Protein AF-A0A8T4X9K5-F1 (afdb_monomer_lite)

Secondary structure (DSSP, 8-state):
-EEETT-EEEEE-TTT--EEEEEEEEEEEEEEEEEETTEEEEEEEEEEEEEEPP-EETTEE-TTTTSEEEEEEES--EEE-

Structure (mmCIF, N/CA/C/O backbone):
data_AF-A0A8T4X9K5-F1
#
_entry.id   AF-A0A8T4X9K5-F1
#
loop_
_atom_site.group_PDB
_atom_site.id
_atom_site.type_symbol
_atom_site.label_atom_id
_atom_site.label_alt_id
_atom_site.label_comp_id
_atom_site.label_asym_id
_atom_site.label_entity_id
_atom_site.label_seq_id
_atom_site.pdbx_PDB_ins_code
_atom_site.Cartn_x
_atom_si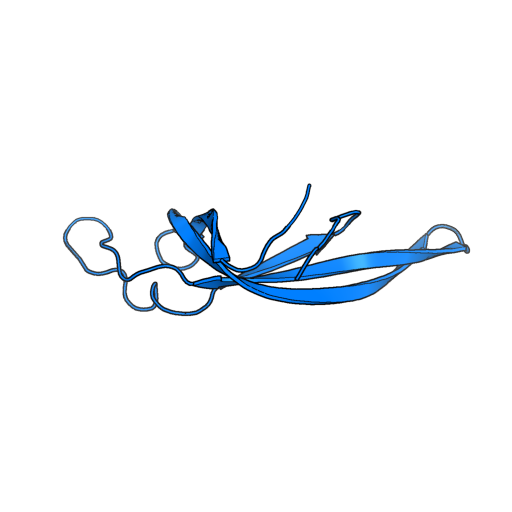te.Cartn_y
_atom_site.Cartn_z
_atom_site.occupancy
_atom_site.B_iso_or_equiv
_atom_site.auth_seq_id
_atom_site.auth_comp_id
_atom_site.auth_asym_id
_atom_site.auth_atom_id
_atom_site.pdbx_PDB_model_num
ATOM 1 N N . MET A 1 1 ? -1.655 -7.268 -13.747 1.00 55.06 1 MET A N 1
ATOM 2 C CA . MET A 1 1 ? -2.649 -6.671 -12.819 1.00 55.06 1 MET A CA 1
ATOM 3 C C . MET A 1 1 ? -2.797 -5.199 -13.171 1.00 55.06 1 MET A C 1
ATOM 5 O O . MET A 1 1 ? -1.770 -4.537 -13.219 1.00 55.06 1 MET A O 1
ATOM 9 N N . ILE A 1 2 ? -4.014 -4.718 -13.458 1.00 63.59 2 ILE A N 1
ATOM 10 C CA . ILE A 1 2 ? -4.253 -3.299 -13.778 1.00 63.59 2 ILE A CA 1
ATOM 11 C C . ILE A 1 2 ? -4.476 -2.526 -12.477 1.00 63.59 2 ILE A C 1
ATOM 13 O O . ILE A 1 2 ? -5.357 -2.889 -11.694 1.00 63.59 2 ILE A O 1
ATOM 17 N N . ILE A 1 3 ? -3.664 -1.501 -12.230 1.00 67.94 3 ILE A N 1
ATOM 18 C CA . ILE A 1 3 ? -3.796 -0.614 -11.069 1.00 67.94 3 ILE A CA 1
ATOM 19 C C . ILE A 1 3 ? -4.504 0.658 -11.519 1.00 67.94 3 ILE A C 1
ATOM 21 O O . ILE A 1 3 ? -3.990 1.323 -12.410 1.00 67.94 3 ILE A O 1
ATOM 25 N N . LYS A 1 4 ? -5.639 0.996 -10.890 1.00 74.00 4 LYS A N 1
ATOM 26 C CA . LYS A 1 4 ? -6.426 2.203 -11.203 1.00 74.00 4 LYS A CA 1
ATOM 27 C C . LYS A 1 4 ? -6.540 3.134 -10.002 1.00 74.00 4 LYS A C 1
ATOM 29 O O . LYS A 1 4 ? -6.741 2.682 -8.870 1.00 74.00 4 LYS A O 1
ATOM 34 N N . LYS A 1 5 ? -6.469 4.448 -10.231 1.00 78.19 5 LYS A N 1
ATOM 35 C CA . LYS A 1 5 ? -6.760 5.452 -9.194 1.00 78.19 5 LYS A CA 1
ATOM 36 C C . LYS A 1 5 ? -8.157 5.225 -8.607 1.00 78.19 5 LYS A C 1
ATOM 38 O O . LYS A 1 5 ? -9.110 4.950 -9.326 1.00 78.19 5 LYS A O 1
ATOM 43 N N . GLY A 1 6 ? -8.284 5.314 -7.283 1.00 82.25 6 GLY A N 1
ATOM 44 C CA . GLY A 1 6 ? -9.550 5.069 -6.586 1.00 82.25 6 GLY A CA 1
ATOM 45 C C . GLY A 1 6 ? -9.896 3.588 -6.394 1.00 82.25 6 GLY A C 1
ATOM 46 O O . GLY A 1 6 ? -10.901 3.283 -5.748 1.00 82.25 6 GLY A O 1
ATOM 47 N N . GLN A 1 7 ? -9.067 2.658 -6.881 1.00 85.81 7 GLN A N 1
ATOM 48 C CA . GLN A 1 7 ? -9.273 1.231 -6.658 1.00 85.81 7 GLN A CA 1
ATOM 49 C C . GLN A 1 7 ? -9.245 0.914 -5.161 1.00 85.81 7 GLN A C 1
ATOM 51 O O . GLN A 1 7 ? -8.317 1.282 -4.433 1.00 85.81 7 GLN A O 1
ATOM 56 N N . ARG A 1 8 ? -10.269 0.192 -4.700 1.00 87.50 8 ARG A N 1
ATOM 57 C CA . ARG A 1 8 ? -10.321 -0.340 -3.339 1.00 87.50 8 ARG A CA 1
ATOM 58 C C . ARG A 1 8 ? -9.595 -1.676 -3.292 1.00 87.50 8 ARG A C 1
ATOM 60 O O . ARG A 1 8 ? -9.888 -2.574 -4.077 1.00 87.50 8 ARG A O 1
ATOM 67 N N . LYS A 1 9 ? -8.669 -1.823 -2.350 1.00 87.00 9 LYS A N 1
ATOM 68 C CA . LYS A 1 9 ? -7.937 -3.067 -2.105 1.00 87.00 9 LYS A CA 1
ATOM 69 C C . LYS A 1 9 ? -7.880 -3.344 -0.611 1.00 87.00 9 LYS A C 1
ATOM 71 O O . LYS A 1 9 ? -7.832 -2.428 0.208 1.00 87.00 9 LYS A O 1
ATOM 76 N N . ARG A 1 10 ? -7.878 -4.625 -0.249 1.00 86.44 10 ARG A N 1
ATOM 77 C CA . ARG A 1 10 ? -7.607 -5.056 1.121 1.00 86.44 10 ARG A CA 1
ATOM 78 C C . ARG A 1 10 ? -6.100 -5.019 1.348 1.00 86.44 10 ARG A C 1
ATOM 80 O O . ARG A 1 10 ? -5.368 -5.760 0.699 1.00 86.44 10 ARG A O 1
ATOM 87 N N . ILE A 1 11 ? -5.642 -4.162 2.254 1.00 86.69 11 ILE A N 1
ATOM 88 C CA . ILE A 1 11 ? -4.235 -4.093 2.662 1.00 86.69 11 ILE A CA 1
ATOM 89 C C . ILE A 1 11 ? -4.118 -4.284 4.168 1.00 86.69 11 ILE A C 1
ATOM 91 O O . ILE A 1 11 ? -5.037 -3.980 4.930 1.00 86.69 11 ILE A O 1
ATOM 95 N N . LYS A 1 12 ? -2.972 -4.789 4.615 1.00 87.75 12 LYS A N 1
ATOM 96 C CA . LYS A 1 12 ? -2.662 -4.889 6.040 1.00 87.75 12 LYS A CA 1
ATOM 97 C C . LYS A 1 12 ? -2.288 -3.503 6.556 1.00 87.75 12 LYS A C 1
ATOM 99 O O . LYS A 1 12 ? -1.299 -2.942 6.086 1.00 87.75 12 LYS A O 1
ATOM 104 N N . CYS A 1 13 ? -3.069 -2.983 7.501 1.00 85.19 13 CYS A N 1
ATOM 105 C CA . CYS A 1 13 ? -2.772 -1.729 8.175 1.00 85.19 13 CYS A CA 1
ATOM 106 C C . CYS A 1 13 ? -1.442 -1.854 8.922 1.00 85.19 13 CYS A C 1
ATOM 108 O O . CYS A 1 13 ? -1.262 -2.768 9.726 1.00 85.19 13 CYS A O 1
ATOM 110 N N . GLU A 1 14 ? -0.522 -0.925 8.695 1.00 85.06 14 GLU A N 1
ATOM 111 C CA . GLU A 1 14 ? 0.784 -0.935 9.357 1.00 85.06 14 GLU A CA 1
ATOM 112 C C . GLU A 1 14 ? 0.715 -0.755 10.877 1.00 85.06 14 GLU A C 1
ATOM 114 O O . GLU A 1 14 ? 1.582 -1.283 11.572 1.00 85.06 14 GLU A O 1
ATOM 119 N N . ILE A 1 15 ? -0.330 -0.090 11.383 1.00 85.06 15 ILE A N 1
ATOM 120 C CA . ILE A 1 15 ? -0.520 0.183 12.811 1.00 85.06 15 ILE A CA 1
ATOM 121 C C . ILE A 1 15 ? -1.089 -1.040 13.534 1.00 85.06 15 ILE A C 1
ATOM 123 O O . ILE A 1 15 ? -0.418 -1.642 14.362 1.00 85.06 15 ILE A O 1
ATOM 127 N N . CYS A 1 16 ? -2.321 -1.446 13.213 1.00 86.00 16 CYS A N 1
ATOM 128 C CA . CYS A 1 16 ? -2.991 -2.534 13.932 1.00 86.00 16 CYS A CA 1
ATOM 129 C C . CYS A 1 16 ? -2.724 -3.928 13.356 1.00 86.00 16 CYS A C 1
ATOM 131 O O . CYS A 1 16 ? -3.311 -4.897 13.830 1.00 86.00 16 CYS A O 1
ATOM 133 N N . LYS A 1 17 ? -1.921 -4.030 12.287 1.00 86.44 17 LYS A N 1
ATOM 134 C CA . LYS A 1 17 ? -1.589 -5.277 11.577 1.00 86.44 17 LYS A CA 1
ATOM 135 C C . LYS A 1 17 ? -2.803 -6.081 11.080 1.00 86.44 17 LYS A C 1
ATOM 137 O O . LYS A 1 17 ? -2.631 -7.203 10.617 1.00 86.44 17 LYS A O 1
ATOM 142 N N . ASN A 1 18 ? -4.001 -5.496 11.072 1.00 84.81 18 ASN A N 1
ATOM 143 C CA . ASN A 1 18 ? -5.210 -6.115 10.537 1.00 84.81 18 ASN A CA 1
ATOM 144 C C . ASN A 1 18 ? -5.434 -5.736 9.075 1.00 84.81 18 ASN A C 1
ATOM 146 O O . ASN A 1 18 ? -5.100 -4.633 8.638 1.00 84.81 18 ASN A O 1
ATOM 150 N N . VAL A 1 19 ? -6.057 -6.643 8.326 1.00 88.25 19 VAL A N 1
ATOM 151 C CA . VAL A 1 19 ? -6.455 -6.389 6.940 1.00 88.25 19 VAL A CA 1
ATOM 152 C 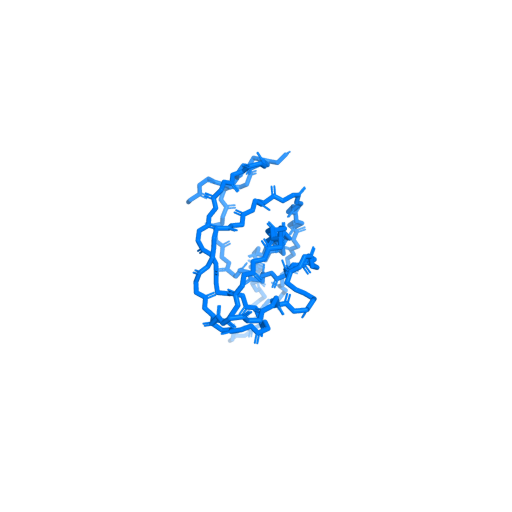C . VAL A 1 19 ? -7.658 -5.449 6.917 1.00 88.25 19 VAL A C 1
ATOM 154 O O . VAL A 1 19 ? -8.696 -5.739 7.512 1.00 88.25 19 VAL A O 1
ATOM 157 N N . LYS A 1 20 ? -7.525 -4.321 6.218 1.00 88.12 20 LYS A N 1
ATOM 158 C CA . LYS A 1 20 ? -8.550 -3.284 6.084 1.00 88.12 20 LYS A CA 1
ATOM 159 C C . LYS A 1 20 ? -8.711 -2.878 4.627 1.00 88.12 20 LYS A C 1
ATOM 161 O O . LYS A 1 20 ? -7.803 -3.045 3.815 1.00 88.12 20 LYS A O 1
ATOM 166 N N . ASN A 1 21 ? -9.884 -2.346 4.305 1.00 89.31 21 ASN A N 1
ATOM 167 C CA . ASN A 1 21 ? -10.124 -1.747 3.001 1.00 89.31 21 ASN A CA 1
ATOM 168 C C . ASN A 1 21 ? -9.369 -0.423 2.914 1.00 89.31 21 ASN A C 1
ATOM 170 O O . ASN A 1 21 ? -9.447 0.406 3.823 1.00 89.31 21 ASN A O 1
ATOM 174 N N . ALA A 1 22 ? -8.659 -0.236 1.814 1.00 87.44 22 ALA A N 1
ATOM 175 C CA . ALA A 1 22 ? -7.943 0.982 1.516 1.00 87.44 22 ALA A CA 1
ATOM 176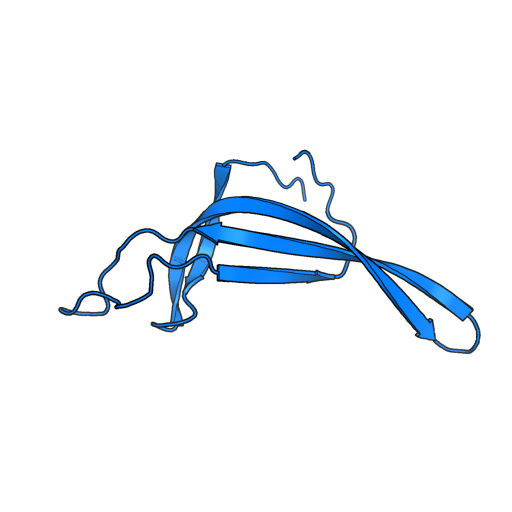 C C . ALA A 1 22 ? -8.181 1.389 0.073 1.00 87.44 22 ALA A C 1
ATOM 178 O O . ALA A 1 22 ? -8.377 0.543 -0.800 1.00 87.44 22 ALA A O 1
ATOM 179 N N . THR A 1 23 ? -8.143 2.688 -0.166 1.00 89.81 23 THR A N 1
ATOM 180 C CA . THR A 1 23 ? -8.312 3.263 -1.495 1.00 89.81 23 THR A CA 1
ATOM 181 C C . THR A 1 23 ? -6.952 3.687 -2.012 1.00 89.81 23 THR A C 1
ATOM 183 O O . THR A 1 23 ? -6.231 4.408 -1.319 1.00 89.81 23 THR A O 1
ATOM 186 N N . LEU A 1 24 ? -6.593 3.255 -3.217 1.00 88.69 24 LEU A N 1
ATOM 187 C CA . LEU A 1 24 ? -5.402 3.751 -3.889 1.00 88.69 24 LEU A CA 1
ATOM 188 C C . LEU A 1 24 ? -5.614 5.217 -4.273 1.00 88.69 24 LEU A C 1
ATOM 190 O O . LEU A 1 24 ? -6.515 5.537 -5.047 1.00 88.69 24 LEU A O 1
ATOM 194 N N . ILE A 1 25 ? -4.784 6.104 -3.734 1.00 88.94 25 ILE A N 1
ATOM 195 C CA . ILE A 1 25 ? -4.889 7.549 -3.975 1.00 88.94 25 ILE A CA 1
ATOM 196 C C . ILE A 1 25 ? -3.793 8.078 -4.896 1.00 88.94 25 ILE A C 1
ATOM 198 O O . ILE A 1 25 ? -3.998 9.091 -5.560 1.00 88.94 25 ILE A O 1
ATOM 202 N N . HIS A 1 26 ? -2.646 7.402 -4.938 1.00 85.75 26 HIS A N 1
ATOM 203 C CA . HIS A 1 26 ? -1.502 7.770 -5.761 1.00 85.75 26 HIS A CA 1
ATOM 204 C C . HIS A 1 26 ? -0.687 6.519 -6.101 1.00 85.75 26 HIS A C 1
ATOM 206 O O . HIS A 1 26 ? -0.560 5.619 -5.269 1.00 85.75 26 HIS A O 1
ATOM 212 N N . ALA A 1 27 ? -0.146 6.464 -7.311 1.00 82.75 27 ALA A N 1
ATOM 213 C CA . ALA A 1 27 ? 0.827 5.469 -7.729 1.00 82.75 27 ALA A CA 1
ATOM 214 C C . ALA A 1 27 ? 1.985 6.199 -8.404 1.00 82.75 27 ALA A C 1
ATOM 216 O O . ALA A 1 27 ? 1.762 7.056 -9.258 1.00 82.75 27 ALA A O 1
ATOM 217 N N . LYS A 1 28 ? 3.211 5.861 -8.015 1.00 81.50 28 LYS A N 1
ATOM 218 C CA . LYS 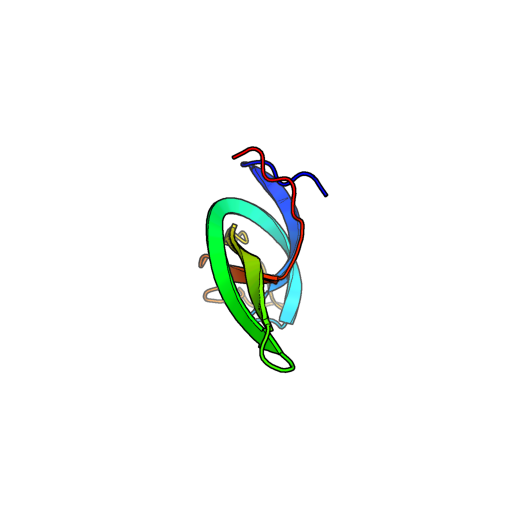A 1 28 ? 4.426 6.343 -8.661 1.00 81.50 28 LYS A CA 1
ATOM 219 C C . LYS A 1 28 ? 5.156 5.151 -9.256 1.00 81.50 28 LYS A C 1
ATOM 221 O O . LYS A 1 28 ? 5.471 4.208 -8.533 1.00 81.50 28 LYS A O 1
ATOM 226 N N . LYS A 1 29 ? 5.416 5.209 -10.558 1.00 80.94 29 LYS A N 1
ATOM 227 C CA . LYS A 1 29 ? 6.311 4.282 -11.241 1.00 80.94 29 LYS A CA 1
ATOM 228 C C . LYS A 1 29 ? 7.740 4.819 -11.136 1.00 80.94 29 LYS A C 1
ATOM 230 O O . LYS A 1 29 ? 7.979 5.997 -11.394 1.00 80.94 29 LYS A O 1
ATOM 235 N N . SER A 1 30 ? 8.652 3.955 -10.735 1.00 73.69 30 SER A N 1
ATOM 236 C CA . SER A 1 30 ? 10.096 4.149 -10.699 1.00 73.69 30 SER A CA 1
ATOM 237 C C . SER A 1 30 ? 10.743 2.928 -11.361 1.00 73.69 30 SER A C 1
ATOM 239 O O . SER A 1 30 ? 10.059 1.968 -11.706 1.00 73.69 30 SER A O 1
ATOM 241 N N . PHE A 1 31 ? 12.055 2.950 -11.550 1.00 71.25 31 PHE A N 1
ATOM 242 C CA . PHE A 1 31 ? 12.819 1.789 -11.996 1.00 71.25 31 PHE A CA 1
ATOM 243 C C . PHE A 1 31 ? 13.956 1.555 -11.006 1.00 71.25 31 PHE A C 1
ATOM 245 O O . PHE A 1 31 ? 14.621 2.498 -10.571 1.00 71.25 31 PHE A O 1
ATOM 252 N N . ALA A 1 32 ? 14.153 0.302 -10.613 1.00 68.62 32 ALA A N 1
ATOM 253 C CA . ALA A 1 32 ? 15.330 -0.127 -9.883 1.00 68.62 32 ALA A CA 1
ATOM 254 C C . ALA A 1 32 ? 16.303 -0.761 -10.878 1.00 68.62 32 ALA A C 1
ATOM 256 O O . ALA A 1 32 ? 15.948 -1.681 -11.618 1.00 68.62 32 ALA A O 1
ATOM 257 N N . LYS A 1 33 ? 17.543 -0.264 -10.888 1.00 68.25 33 LYS A N 1
ATOM 258 C CA . LYS A 1 33 ? 18.636 -0.923 -11.603 1.00 68.25 33 LYS A CA 1
ATOM 259 C C . LYS A 1 33 ? 19.026 -2.159 -10.811 1.00 68.25 33 LYS A C 1
ATOM 261 O O . LYS A 1 33 ? 19.398 -2.048 -9.644 1.00 68.25 33 LYS A O 1
ATOM 266 N N . THR A 1 34 ? 18.933 -3.321 -11.434 1.00 67.38 34 THR A N 1
ATOM 267 C CA . THR A 1 34 ? 19.403 -4.575 -10.855 1.00 67.38 34 THR A CA 1
ATOM 268 C C . THR A 1 34 ? 20.700 -4.960 -11.551 1.00 67.38 34 THR A C 1
ATOM 270 O O . THR A 1 34 ? 20.875 -4.750 -12.752 1.00 67.38 34 THR A O 1
ATOM 273 N N . TRP A 1 35 ? 21.647 -5.483 -10.781 1.00 59.66 35 TRP A N 1
ATOM 274 C CA . TRP A 1 35 ? 22.881 -6.031 -11.324 1.00 59.66 35 TRP A CA 1
ATOM 275 C C . TRP A 1 35 ? 22.919 -7.501 -10.951 1.00 59.66 35 TRP A C 1
ATOM 277 O O . TRP A 1 35 ? 22.912 -7.856 -9.773 1.00 59.66 35 TRP A O 1
ATOM 287 N N . SER A 1 36 ? 22.914 -8.378 -11.945 1.00 63.12 36 SER A N 1
ATOM 288 C CA . SER A 1 36 ? 23.053 -9.817 -11.725 1.00 63.12 36 SER A CA 1
ATOM 289 C C . SER A 1 36 ? 23.944 -10.396 -12.817 1.00 63.12 36 SER A C 1
ATOM 291 O O . SER A 1 36 ? 23.716 -10.152 -13.997 1.00 63.12 36 SER A O 1
ATOM 293 N N . ASN A 1 37 ? 25.002 -11.108 -12.417 1.00 61.69 37 ASN A N 1
ATOM 294 C CA . ASN A 1 37 ? 25.973 -11.758 -13.310 1.00 61.69 37 ASN A CA 1
ATOM 295 C C . ASN A 1 37 ? 26.513 -10.874 -14.455 1.00 61.69 37 ASN A C 1
ATOM 297 O O . ASN A 1 37 ? 26.599 -11.313 -15.596 1.00 61.69 37 ASN A O 1
ATOM 301 N N . GLY A 1 38 ? 26.879 -9.619 -14.168 1.00 68.06 38 GLY A N 1
ATOM 302 C CA . GLY A 1 38 ? 27.475 -8.728 -15.179 1.00 68.06 38 GLY A CA 1
ATOM 303 C C . GLY A 1 38 ? 26.481 -8.110 -16.169 1.00 68.06 38 GLY A C 1
ATOM 304 O O . GLY A 1 38 ? 26.898 -7.335 -17.023 1.00 68.06 38 GLY A O 1
ATOM 305 N N . ILE A 1 39 ? 25.185 -8.407 -16.041 1.00 59.41 39 ILE A N 1
ATOM 306 C CA . ILE A 1 39 ? 24.126 -7.842 -16.878 1.00 59.41 39 ILE A CA 1
ATOM 307 C C . ILE A 1 39 ? 23.376 -6.785 -16.063 1.00 59.41 39 ILE A C 1
ATOM 309 O O . ILE A 1 39 ? 22.884 -7.060 -14.963 1.00 59.41 39 ILE A O 1
ATOM 313 N N . ALA A 1 40 ? 23.302 -5.569 -16.608 1.00 64.69 40 ALA A N 1
ATOM 314 C CA . ALA A 1 40 ? 22.443 -4.515 -16.090 1.00 64.69 40 ALA A CA 1
ATOM 315 C C . ALA A 1 40 ? 21.001 -4.801 -16.525 1.00 64.69 40 ALA A C 1
ATO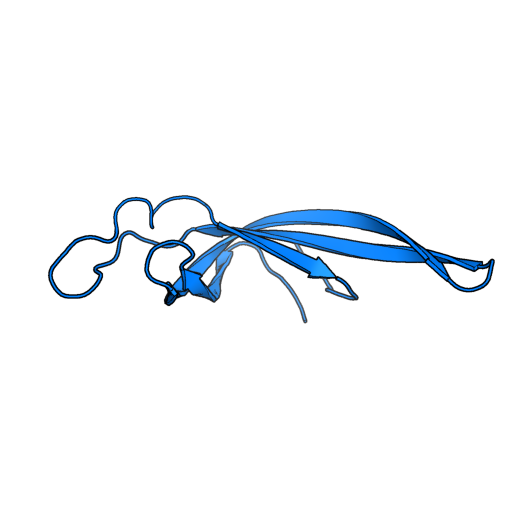M 317 O O . ALA A 1 40 ? 20.691 -4.794 -17.716 1.00 64.69 40 ALA A O 1
ATOM 318 N N . GLY A 1 41 ? 20.136 -5.082 -15.556 1.00 67.31 41 GLY A N 1
ATOM 319 C CA . GLY A 1 41 ? 18.698 -5.185 -15.753 1.00 67.31 41 GLY A CA 1
ATOM 320 C C . GLY A 1 41 ? 17.998 -3.945 -15.210 1.00 67.31 41 GLY A C 1
ATOM 321 O O . GLY A 1 41 ? 18.436 -3.342 -14.229 1.00 67.31 41 GLY A O 1
ATOM 322 N N . GLU A 1 42 ? 16.883 -3.570 -15.823 1.00 67.25 42 GLU A N 1
ATOM 323 C CA . GLU A 1 42 ? 15.962 -2.585 -15.260 1.00 67.25 42 GLU A CA 1
ATOM 324 C C . GLU A 1 42 ? 14.680 -3.307 -14.863 1.00 67.25 42 GLU A C 1
ATOM 326 O O . GLU A 1 42 ? 14.065 -4.004 -15.670 1.00 67.25 42 GLU A O 1
ATOM 331 N N . VAL A 1 43 ? 14.296 -3.172 -13.596 1.00 69.69 43 VAL A N 1
ATOM 332 C CA . VAL A 1 43 ? 13.020 -3.678 -13.095 1.00 69.69 43 VAL A CA 1
ATOM 333 C C . VAL A 1 43 ? 12.166 -2.480 -12.728 1.00 69.69 43 VAL A C 1
ATOM 335 O O . VAL A 1 43 ? 12.557 -1.643 -11.915 1.00 69.69 43 VAL A O 1
ATOM 338 N N . ASP A 1 44 ? 10.986 -2.398 -13.335 1.00 72.38 44 ASP A N 1
ATOM 339 C CA . ASP A 1 44 ? 9.989 -1.411 -12.948 1.00 72.38 44 ASP A CA 1
ATOM 340 C C . ASP A 1 44 ? 9.563 -1.647 -11.489 1.00 72.38 44 ASP A C 1
ATOM 342 O O . ASP A 1 44 ? 9.164 -2.751 -11.102 1.00 72.38 44 ASP A O 1
ATOM 346 N N . THR A 1 45 ? 9.631 -0.592 -10.682 1.00 74.62 45 THR A N 1
ATOM 347 C CA . THR A 1 45 ? 9.177 -0.564 -9.293 1.00 74.62 45 THR A CA 1
ATOM 348 C C . THR A 1 45 ? 7.994 0.380 -9.151 1.00 74.62 45 THR A C 1
ATOM 350 O O . THR A 1 45 ? 7.966 1.489 -9.684 1.00 74.62 45 THR A O 1
ATOM 353 N N . PHE A 1 46 ? 6.972 -0.049 -8.420 1.00 79.31 46 PHE A N 1
ATOM 354 C CA . PHE A 1 46 ? 5.758 0.733 -8.224 1.00 79.31 46 PHE A CA 1
ATOM 355 C C . PHE A 1 46 ? 5.581 1.057 -6.750 1.00 79.31 46 PHE A C 1
ATOM 357 O O . PHE A 1 46 ? 5.396 0.168 -5.920 1.00 79.31 46 PHE A O 1
ATOM 364 N N . VAL A 1 47 ? 5.574 2.347 -6.428 1.00 83.88 47 VAL A N 1
ATOM 365 C CA . VAL A 1 47 ? 5.243 2.848 -5.096 1.00 83.88 47 VAL A CA 1
ATOM 366 C C . VAL A 1 47 ? 3.765 3.220 -5.083 1.00 83.88 47 VAL A C 1
ATOM 368 O O . VAL A 1 47 ? 3.339 4.213 -5.676 1.00 83.88 47 VAL A O 1
ATOM 371 N N . LEU A 1 48 ? 2.960 2.412 -4.402 1.00 86.38 48 LEU A N 1
ATOM 372 C CA . LEU A 1 48 ? 1.519 2.595 -4.281 1.00 86.38 48 LEU A CA 1
ATOM 373 C C . LEU A 1 48 ? 1.177 3.233 -2.938 1.00 86.38 48 LEU A C 1
ATOM 375 O O . LEU A 1 48 ? 1.558 2.738 -1.878 1.00 86.38 48 LEU A O 1
ATOM 379 N N . HIS A 1 49 ? 0.431 4.330 -2.976 1.00 88.38 49 HIS A N 1
ATOM 380 C CA . HIS A 1 49 ? -0.036 5.046 -1.798 1.00 88.38 49 HIS A CA 1
ATOM 381 C C . HIS A 1 49 ? -1.515 4.752 -1.571 1.00 88.38 49 HIS A C 1
ATOM 383 O O . HIS A 1 49 ? -2.382 5.119 -2.372 1.00 88.38 49 HIS A O 1
ATOM 389 N N . TYR A 1 50 ? -1.805 4.131 -0.437 1.00 88.44 50 TYR A N 1
ATOM 390 C CA . TYR A 1 50 ? -3.150 3.757 -0.041 1.00 88.44 50 TYR A CA 1
ATOM 391 C C . TYR A 1 50 ? -3.622 4.593 1.140 1.00 88.44 50 TYR A C 1
ATOM 393 O O . TYR A 1 50 ? -2.914 4.751 2.132 1.00 88.44 50 TYR A O 1
ATOM 401 N N . ARG A 1 51 ? -4.858 5.081 1.071 1.00 88.44 51 ARG A N 1
ATOM 402 C CA . ARG A 1 51 ? -5.537 5.703 2.206 1.00 88.44 51 ARG A CA 1
ATOM 403 C C . ARG A 1 51 ? -6.434 4.673 2.875 1.00 88.44 51 ARG A C 1
ATOM 405 O O . ARG A 1 51 ? -7.372 4.176 2.250 1.00 88.44 51 ARG A O 1
ATOM 412 N N . ILE A 1 52 ? -6.158 4.368 4.139 1.00 88.06 52 ILE A N 1
ATOM 413 C CA . ILE A 1 52 ? -7.076 3.595 4.979 1.00 88.06 52 ILE A CA 1
ATOM 414 C C . ILE A 1 52 ? -7.982 4.589 5.708 1.00 88.06 52 ILE A C 1
ATOM 416 O O . ILE A 1 52 ? -7.535 5.637 6.166 1.00 88.06 52 ILE A O 1
ATOM 420 N N . GLY A 1 53 ? -9.277 4.294 5.783 1.00 82.44 53 GLY A N 1
ATOM 421 C CA . GLY A 1 53 ? -10.186 5.069 6.624 1.00 82.44 53 GLY A CA 1
ATOM 422 C C . GLY A 1 53 ? -9.877 4.881 8.113 1.00 82.44 53 GLY A C 1
ATOM 423 O O . GLY A 1 53 ? -9.283 3.871 8.518 1.00 82.44 53 GLY A O 1
ATOM 424 N N . LYS A 1 54 ? -10.339 5.828 8.941 1.00 83.00 54 LYS A N 1
ATOM 425 C CA . LYS A 1 54 ? -10.357 5.647 10.398 1.00 83.00 54 LYS A CA 1
ATOM 426 C C . LYS A 1 54 ? -11.091 4.345 10.714 1.00 83.00 54 LYS A C 1
ATOM 428 O O . LYS A 1 54 ? -12.200 4.124 10.235 1.00 83.00 54 LYS A O 1
ATOM 433 N N . HIS A 1 55 ? -10.465 3.482 11.501 1.00 83.19 55 HIS A N 1
ATOM 434 C CA . HIS A 1 55 ? -11.065 2.219 11.913 1.00 83.19 55 HIS A CA 1
ATOM 435 C C . HIS A 1 55 ? -10.697 1.883 13.354 1.00 83.19 55 HIS A C 1
ATOM 437 O O . HIS A 1 55 ? -9.764 2.447 13.924 1.00 83.19 55 HIS A O 1
ATOM 443 N N . GLN A 1 56 ? -11.427 0.939 13.937 1.00 83.25 56 GLN A N 1
ATOM 444 C CA . GLN A 1 56 ? -11.187 0.457 15.292 1.00 83.25 56 GLN A CA 1
ATOM 445 C C . GLN A 1 56 ? -10.259 -0.768 15.305 1.00 83.25 56 GLN A C 1
ATOM 447 O O . GLN A 1 56 ? -10.238 -1.586 14.376 1.00 83.25 56 GLN A O 1
ATOM 452 N N . HIS A 1 57 ? -9.479 -0.870 16.375 1.00 78.00 57 HIS A N 1
ATOM 453 C CA . HIS A 1 57 ? -8.728 -2.039 16.805 1.00 78.00 57 HIS A CA 1
ATOM 454 C C . HIS A 1 57 ? -9.306 -2.485 18.156 1.00 78.00 57 HIS A C 1
ATOM 456 O O . HIS A 1 57 ? -9.074 -1.844 19.182 1.00 78.00 57 HIS A O 1
ATOM 462 N N . GLY A 1 58 ? -10.124 -3.541 18.135 1.00 79.06 58 GLY A N 1
ATOM 463 C CA . GLY A 1 58 ? -10.961 -3.901 19.280 1.00 79.06 58 GLY A CA 1
ATOM 464 C C . GLY A 1 58 ? -11.937 -2.769 19.600 1.00 79.06 58 GLY A C 1
ATOM 465 O O . GLY A 1 58 ? -12.627 -2.281 18.710 1.00 79.06 58 GLY A O 1
ATOM 466 N N . THR A 1 59 ? -11.941 -2.308 20.849 1.00 78.94 59 THR A N 1
ATOM 467 C CA . THR A 1 59 ? -12.789 -1.198 21.316 1.00 78.94 59 THR A CA 1
ATOM 468 C C . THR A 1 59 ? -12.158 0.187 21.139 1.00 78.94 59 THR A C 1
ATOM 470 O O . THR A 1 59 ? -12.802 1.198 21.411 1.00 78.94 59 THR A O 1
ATOM 473 N N . ARG A 1 60 ? -10.898 0.275 20.688 1.00 81.75 60 ARG A N 1
ATOM 474 C CA . ARG A 1 60 ? -10.156 1.542 20.579 1.00 81.75 60 ARG A CA 1
ATOM 475 C C . ARG A 1 60 ? -9.978 1.961 19.126 1.00 81.75 60 ARG A C 1
ATOM 477 O O . ARG A 1 60 ? -9.749 1.134 18.249 1.00 81.75 60 ARG A O 1
ATOM 484 N N . SER A 1 61 ? -10.009 3.262 18.854 1.00 81.62 61 SER A N 1
ATOM 485 C CA . SER A 1 61 ? -9.652 3.792 17.533 1.00 81.62 61 SER A CA 1
ATOM 486 C C . SER A 1 61 ? -8.190 3.482 17.203 1.00 81.62 61 SER A C 1
ATOM 488 O O . SER A 1 61 ? -7.294 3.735 18.009 1.00 81.62 61 SER A O 1
ATOM 490 N N . CYS A 1 62 ? -7.934 2.967 16.001 1.00 83.69 62 CYS A N 1
ATOM 491 C CA . CYS A 1 62 ? -6.587 2.735 15.498 1.00 83.69 62 CYS A CA 1
ATOM 492 C C . CYS A 1 62 ? -5.941 4.087 15.153 1.00 83.69 62 CYS A C 1
ATOM 494 O O . CYS A 1 62 ? -6.119 4.622 14.055 1.00 83.69 62 CYS A O 1
ATOM 496 N N . LYS A 1 63 ? -5.245 4.685 16.125 1.00 77.50 63 LYS A N 1
ATOM 497 C CA . LYS A 1 63 ? -4.614 6.004 15.985 1.00 77.50 63 LYS A CA 1
ATOM 498 C C . LYS A 1 63 ? -3.538 5.968 14.896 1.00 77.50 63 LYS A C 1
ATOM 500 O O . LYS A 1 63 ? -2.657 5.118 14.930 1.00 77.50 63 LYS A O 1
ATOM 505 N N . GLY A 1 64 ? -3.622 6.881 13.928 1.00 72.88 64 GLY A N 1
ATOM 506 C CA . GLY A 1 64 ? -2.708 6.931 12.785 1.00 72.88 64 GLY A CA 1
ATOM 507 C C . GLY A 1 64 ? -3.056 5.967 11.648 1.00 72.88 64 GLY A C 1
ATOM 508 O O . GLY A 1 64 ? -2.310 5.902 10.675 1.00 72.88 64 GLY A O 1
ATOM 509 N N . SER A 1 65 ? -4.179 5.240 11.734 1.00 73.00 65 SER A N 1
ATOM 510 C CA . SER A 1 65 ? -4.680 4.432 10.613 1.00 73.00 65 SER A CA 1
ATOM 511 C C . SER A 1 65 ? -5.102 5.256 9.404 1.00 73.00 65 SER A C 1
ATOM 513 O O . SER A 1 65 ? -5.053 4.755 8.291 1.00 73.00 65 SER A O 1
ATOM 515 N N . ASP A 1 66 ? -5.498 6.504 9.622 1.00 72.44 66 ASP A N 1
ATOM 516 C CA . ASP A 1 66 ? -5.917 7.460 8.603 1.00 72.44 66 ASP A CA 1
ATOM 517 C C . ASP A 1 66 ? -4.757 8.003 7.756 1.00 72.44 66 ASP A C 1
ATOM 519 O O . ASP A 1 66 ? -4.987 8.656 6.733 1.00 72.44 66 ASP A O 1
ATOM 523 N N . LYS A 1 67 ? -3.512 7.714 8.158 1.00 79.25 67 LYS A N 1
ATOM 524 C CA . LYS A 1 67 ? -2.315 8.074 7.402 1.00 79.25 67 LYS A CA 1
ATOM 525 C C . LYS A 1 67 ? -2.206 7.246 6.121 1.00 79.25 67 LYS A C 1
ATOM 527 O O . LYS A 1 67 ? -2.639 6.096 6.042 1.00 79.25 67 LYS A O 1
ATOM 532 N N . VAL A 1 68 ? -1.590 7.853 5.111 1.00 81.94 68 VAL A N 1
ATOM 533 C CA . VAL A 1 68 ? -1.287 7.198 3.837 1.00 81.94 68 VAL A CA 1
ATOM 534 C C . VAL A 1 68 ? -0.233 6.117 4.062 1.00 81.94 68 VAL A C 1
ATOM 536 O O . VAL A 1 68 ? 0.836 6.404 4.594 1.00 81.94 68 VAL A O 1
ATOM 539 N N . GLN A 1 69 ? -0.533 4.891 3.639 1.00 82.56 69 GLN A N 1
ATOM 540 C CA . GLN A 1 69 ? 0.379 3.752 3.713 1.00 82.56 69 GLN A CA 1
ATOM 541 C C . GLN A 1 69 ? 1.027 3.522 2.356 1.00 82.56 69 GLN A C 1
ATOM 543 O O . GLN A 1 69 ? 0.336 3.465 1.332 1.00 82.56 69 GLN A O 1
ATOM 548 N N . LYS A 1 70 ? 2.3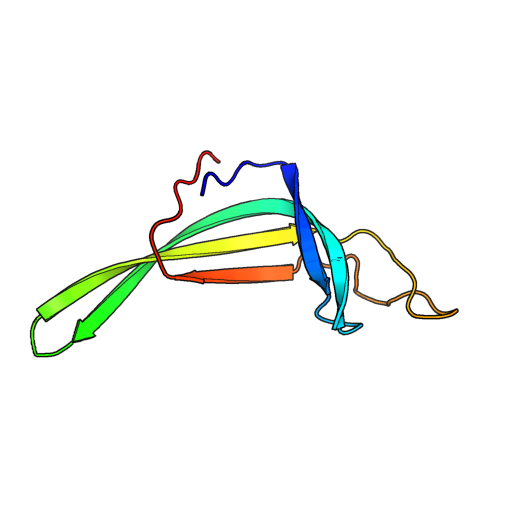53 3.400 2.357 1.00 83.44 70 LYS A N 1
ATOM 549 C CA . LYS A 1 70 ? 3.152 3.165 1.155 1.00 83.44 70 LYS A CA 1
ATOM 550 C C . LYS A 1 70 ? 3.392 1.667 0.994 1.00 83.44 70 LYS A C 1
ATOM 552 O O . LYS A 1 70 ? 3.669 0.966 1.962 1.00 83.44 70 LYS A O 1
ATOM 557 N N . ARG A 1 71 ? 3.249 1.166 -0.227 1.00 80.12 71 ARG A N 1
ATOM 558 C CA . ARG A 1 71 ? 3.519 -0.226 -0.592 1.00 80.12 71 ARG A CA 1
ATOM 559 C C . ARG A 1 71 ? 4.365 -0.229 -1.847 1.00 80.12 71 ARG A C 1
ATOM 561 O O . ARG A 1 71 ? 3.899 0.234 -2.884 1.00 80.12 71 ARG A O 1
ATOM 568 N N . GLU A 1 72 ? 5.573 -0.749 -1.730 1.00 78.00 72 GLU A N 1
ATOM 569 C CA . GLU A 1 72 ? 6.438 -0.994 -2.876 1.00 78.00 72 GLU A CA 1
ATOM 570 C C . GLU A 1 72 ? 6.112 -2.362 -3.470 1.00 78.00 72 GLU A C 1
ATOM 572 O O . GLU A 1 72 ? 5.801 -3.316 -2.752 1.00 78.00 72 GLU A O 1
ATOM 577 N N . HIS A 1 73 ? 6.098 -2.415 -4.794 1.00 73.62 73 HIS A N 1
ATOM 578 C CA . HIS A 1 73 ? 5.890 -3.622 -5.569 1.00 73.62 73 HIS A CA 1
ATOM 579 C C . HIS A 1 73 ? 6.930 -3.673 -6.685 1.00 73.62 73 HIS A C 1
ATOM 581 O O . HIS A 1 73 ? 6.952 -2.789 -7.543 1.00 73.62 73 HIS A O 1
ATOM 587 N N . ASP A 1 74 ? 7.740 -4.725 -6.680 1.00 66.62 74 ASP A N 1
ATOM 588 C CA . ASP A 1 74 ? 8.674 -5.047 -7.755 1.00 66.62 74 ASP A CA 1
ATOM 589 C C . ASP A 1 74 ? 7.963 -5.870 -8.841 1.00 66.62 74 ASP A C 1
ATOM 591 O O . ASP A 1 74 ? 7.270 -6.847 -8.537 1.00 66.62 74 ASP A O 1
ATOM 595 N N . GLY A 1 75 ? 8.123 -5.481 -10.110 1.00 62.28 75 GLY A N 1
ATOM 596 C CA . GLY A 1 75 ? 7.683 -6.269 -11.266 1.00 62.28 75 GLY A CA 1
ATOM 597 C C . GLY A 1 75 ? 6.633 -5.604 -12.164 1.00 62.28 75 GLY A C 1
ATOM 598 O O . GLY A 1 75 ? 6.230 -4.462 -11.966 1.00 62.28 75 GLY A O 1
ATOM 599 N N . LEU A 1 76 ? 6.184 -6.348 -13.184 1.00 55.81 76 LEU A N 1
ATOM 600 C CA . LEU A 1 76 ? 5.257 -5.902 -14.236 1.00 55.81 76 LEU A CA 1
ATOM 601 C C . LEU A 1 76 ? 3.841 -5.624 -13.694 1.00 55.81 76 LEU A C 1
ATOM 603 O O . LEU A 1 76 ? 2.943 -6.474 -13.720 1.00 55.81 76 LEU A O 1
ATOM 607 N N . LEU A 1 77 ? 3.620 -4.401 -13.217 1.00 57.16 77 LEU A N 1
ATOM 608 C CA . LEU A 1 77 ? 2.290 -3.848 -12.985 1.00 57.16 77 LEU A CA 1
ATOM 609 C C . LEU A 1 77 ? 1.898 -2.972 -14.177 1.00 57.16 77 LEU A C 1
ATOM 611 O O . LEU A 1 77 ? 2.517 -1.950 -14.449 1.00 57.16 77 LEU A O 1
ATOM 615 N N . ASN A 1 78 ? 0.825 -3.347 -14.871 1.00 50.94 78 ASN A N 1
ATOM 616 C CA . ASN A 1 78 ? 0.210 -2.465 -15.859 1.00 50.94 78 ASN A CA 1
ATOM 617 C C . ASN A 1 78 ? -0.533 -1.373 -15.076 1.00 50.94 78 ASN A C 1
ATOM 619 O O . ASN A 1 78 ? -1.580 -1.632 -14.487 1.00 50.94 78 ASN A O 1
ATOM 623 N N . SER A 1 79 ? 0.030 -0.171 -14.971 1.00 47.47 79 SER A N 1
ATOM 624 C CA . SER A 1 79 ? -0.612 0.944 -14.268 1.00 47.47 79 SER A CA 1
ATOM 625 C C . SER A 1 79 ? -1.298 1.879 -15.262 1.00 47.47 79 SER A C 1
ATOM 627 O O . SER A 1 79 ? -0.616 2.510 -16.064 1.00 47.47 79 SER A O 1
ATOM 629 N N . GLU A 1 80 ? -2.620 2.009 -15.170 1.00 49.78 80 GLU A N 1
ATOM 630 C CA . GLU A 1 80 ? -3.352 3.146 -15.737 1.00 49.78 80 GLU A CA 1
ATOM 631 C C . GLU A 1 80 ? -3.653 4.090 -14.568 1.00 49.78 80 GLU A C 1
ATOM 633 O O . GLU A 1 80 ? -4.544 3.815 -13.755 1.00 49.78 80 GLU A O 1
ATOM 638 N N . PHE A 1 81 ? -2.864 5.155 -14.427 1.00 49.81 81 PHE A N 1
ATOM 639 C CA . PHE A 1 81 ? -3.059 6.158 -13.380 1.00 49.81 81 PHE A CA 1
ATOM 640 C C . PHE A 1 81 ? -3.408 7.520 -13.962 1.00 49.81 81 PHE A C 1
ATOM 642 O O . PHE A 1 81 ? -2.734 7.914 -14.937 1.00 49.81 81 PHE A O 1
#

Foldseek 3Di:
DEAEAQDWDFDQQPQLRDTAIWGFHDKDWDWDFDDDPNDTDIWIKIWTWIAGDFDDDVPHIRPCSRPIDIDIDTHDHNYDD

Radius of gyration: 15.54 Å; chains: 1; bounding box: 40×20×38 Å

Sequence (81 aa):
MIIKKGQRKRIKCEICKNVKNATLIHAKKSFAKTWSNGIAGEVDTFVLHYRIGKHQHGTRSCKGSDKVQKREHDGLLNSEF

pLDDT: mean 76.49, std 11.09, range [47.47, 89.81]